Protein AF-A0A532AKK4-F1 (afdb_monomer)

pLDDT: mean 89.17, std 8.07, range [61.38, 97.94]

Nearest PDB structures (foldseek):
  1d0q-assembly1_B  TM=7.952E-01  e=1.750E-01  Geobacillus stearothermophilus
  2mux-assembly1_A  TM=2.888E-01  e=3.691E+00  Homo sapiens

Radius of gyration: 22.13 Å; Cα contacts (8 Å, |Δi|>4): 161; chains: 1; bounding box: 42×33×59 Å

Secondary structure (DSSP, 8-state):
-EEEE-TTS-EEEE-TTT--EE-HHHHHHHHHT--HHHHHHHHTTPPP-PPPPPPP-----TTTTPPPPP---GGG---TTS-EEEE-GGGTTSTTSEEEE--SEEEEEE-TTS-EEEEEEE----

Mean predicted aligned error: 7.9 Å

Foldseek 3Di:
DDWDQDPVRAIKDADPQQGDIDHQQSVLCQQQVDDSVVSVCVVVVHDGDHTDDHDDHDDDPLCPPPDDDFPPDPVPDQDAQDKDKDADSVQPPHPVRIDIDHFNDWDFDADPVRGTPDIDTHDDDD

Sequence (126 aa):
FTIFKGKDHVQRFQCFGCGERGDVLDFVQGIKGVDLKEAISILGGGKAGPNIAPRKVEARDVYAGILPLFPEDEDKKIVAGRKVTLYNPKRAGTEREWGSFVPSMVFPYYRATGTLLGYVLRHDLP

Solvent-accessible surface area (backbone atoms only — not comparable to full-atom values): 7970 Å² total; per-residue (Å²): 116,48,76,46,72,42,97,86,69,44,64,30,40,42,30,86,81,73,63,54,66,41,39,68,58,52,49,42,19,67,42,49,70,45,52,71,70,54,28,50,40,34,76,72,72,41,86,72,76,71,69,52,84,80,80,89,66,80,76,77,68,63,59,70,93,63,78,83,78,66,75,79,51,76,92,67,63,82,51,56,74,43,78,44,78,46,82,36,59,91,33,61,96,46,98,61,19,58,46,71,51,54,25,76,40,62,45,81,39,60,43,97,87,68,48,61,62,49,73,53,71,39,70,83,78,132

Structure (mmCIF, N/CA/C/O backbone):
data_AF-A0A532AKK4-F1
#
_entry.id   AF-A0A532AKK4-F1
#
loop_
_atom_site.group_PDB
_atom_site.id
_atom_site.type_symbol
_atom_site.label_atom_id
_atom_site.label_alt_id
_atom_site.label_comp_id
_atom_site.label_asym_id
_atom_site.label_entity_id
_atom_site.label_seq_id
_atom_site.pdbx_PDB_ins_code
_atom_site.Cartn_x
_atom_site.Cartn_y
_atom_site.Cartn_z
_atom_site.occupancy
_atom_site.B_iso_or_equiv
_atom_site.auth_seq_id
_atom_site.auth_comp_id
_atom_site.auth_asym_id
_atom_site.auth_atom_id
_atom_site.pdbx_PDB_model_num
ATOM 1 N N . PHE A 1 1 ? -2.096 -8.305 9.188 1.00 79.31 1 PHE A N 1
ATOM 2 C CA . PHE A 1 1 ? -2.394 -6.958 9.713 1.00 79.31 1 PHE A CA 1
ATOM 3 C C . PHE A 1 1 ? -1.146 -6.456 10.421 1.00 79.31 1 PHE A C 1
ATOM 5 O O . PHE A 1 1 ? -0.357 -7.289 10.854 1.00 79.31 1 PHE A O 1
ATOM 12 N N . THR A 1 2 ? -0.943 -5.145 10.510 1.00 89.69 2 THR A N 1
ATOM 13 C CA . THR A 1 2 ? 0.234 -4.573 11.179 1.00 89.69 2 THR A CA 1
ATOM 14 C C . THR A 1 2 ? -0.205 -3.460 12.115 1.00 89.69 2 THR A C 1
ATOM 16 O O . THR A 1 2 ? -1.039 -2.642 11.731 1.00 89.69 2 THR A O 1
ATOM 19 N N . ILE A 1 3 ? 0.363 -3.443 13.321 1.00 93.56 3 ILE A N 1
ATOM 20 C CA . ILE A 1 3 ? 0.220 -2.358 14.295 1.00 93.56 3 ILE A CA 1
ATOM 21 C C . ILE A 1 3 ? 1.506 -1.533 14.273 1.00 93.56 3 ILE A C 1
ATOM 23 O O . ILE A 1 3 ? 2.599 -2.095 14.206 1.00 93.56 3 ILE A O 1
ATOM 27 N N . PHE A 1 4 ? 1.384 -0.211 14.302 1.00 93.81 4 PHE A N 1
ATOM 28 C CA . PHE A 1 4 ? 2.516 0.710 14.286 1.00 93.81 4 PHE A CA 1
ATOM 29 C C . PHE A 1 4 ? 2.187 2.001 15.039 1.00 93.81 4 PHE A C 1
ATOM 31 O O . PHE A 1 4 ? 1.029 2.403 15.142 1.00 93.81 4 PHE A O 1
ATOM 38 N N . LYS A 1 5 ? 3.222 2.690 15.526 1.00 96.38 5 LYS A N 1
ATOM 39 C CA . LYS A 1 5 ? 3.080 4.019 16.127 1.00 96.38 5 LYS A CA 1
ATOM 40 C C . LYS A 1 5 ? 3.074 5.079 15.023 1.00 96.38 5 LYS A C 1
ATOM 42 O O . LYS A 1 5 ? 4.021 5.169 14.244 1.00 96.38 5 LYS A O 1
ATOM 47 N N . GLY A 1 6 ? 2.003 5.863 14.942 1.00 91.56 6 GLY A N 1
ATOM 48 C CA . GLY A 1 6 ? 1.882 6.990 14.023 1.00 91.56 6 GLY A CA 1
ATOM 49 C C . GLY A 1 6 ? 2.834 8.139 14.369 1.00 91.56 6 GLY A C 1
ATOM 50 O O . GLY A 1 6 ? 3.443 8.177 15.442 1.00 91.56 6 GLY A O 1
ATOM 51 N N . LYS A 1 7 ? 2.955 9.110 13.453 1.00 90.75 7 LYS A N 1
ATOM 52 C CA . LYS A 1 7 ? 3.736 10.344 13.680 1.00 90.75 7 LYS A CA 1
ATOM 53 C C . LYS A 1 7 ? 3.178 11.188 14.831 1.00 90.75 7 LYS A C 1
ATOM 55 O O . LYS A 1 7 ? 3.924 11.903 15.478 1.00 90.75 7 LYS A O 1
ATOM 60 N N . ASP A 1 8 ? 1.882 11.056 15.079 1.00 94.19 8 ASP A N 1
ATOM 61 C CA . ASP A 1 8 ? 1.129 11.613 16.205 1.00 94.19 8 ASP A CA 1
ATOM 62 C C . ASP A 1 8 ? 1.304 10.815 17.508 1.00 94.19 8 ASP A C 1
ATOM 64 O O . ASP A 1 8 ? 0.645 11.095 18.501 1.00 94.19 8 ASP A O 1
ATOM 68 N N . HIS A 1 9 ? 2.176 9.804 17.508 1.00 92.94 9 HIS A N 1
ATOM 69 C CA . HIS A 1 9 ? 2.436 8.905 18.626 1.00 92.94 9 HIS A CA 1
ATOM 70 C C . HIS A 1 9 ? 1.273 7.990 19.037 1.00 92.94 9 HIS A C 1
ATOM 72 O O . HIS A 1 9 ? 1.410 7.262 20.024 1.00 92.94 9 HIS A O 1
ATOM 78 N N . VAL A 1 10 ? 0.195 7.941 18.253 1.00 94.38 10 VAL A N 1
ATOM 79 C CA . VAL A 1 10 ? -0.951 7.051 18.473 1.00 94.38 10 VAL A CA 1
ATOM 80 C C . VAL A 1 10 ? -0.664 5.670 17.879 1.00 94.38 10 VAL A C 1
ATOM 82 O O . VAL A 1 10 ? -0.073 5.556 16.804 1.00 94.38 10 VAL A O 1
ATOM 85 N N . GLN A 1 11 ? -1.063 4.601 18.571 1.00 95.56 11 GLN A N 1
ATOM 86 C CA . GLN A 1 11 ? -1.000 3.242 18.022 1.00 95.56 11 GLN A CA 1
ATOM 87 C C . GLN A 1 11 ? -2.104 3.058 16.982 1.00 95.56 11 GLN A C 1
ATOM 89 O O . GLN A 1 11 ? -3.280 3.261 17.275 1.00 95.56 11 GLN A O 1
ATOM 94 N N . ARG A 1 12 ? -1.723 2.666 15.769 1.00 96.19 12 ARG A N 1
ATOM 95 C CA . ARG A 1 12 ? -2.626 2.482 14.632 1.00 96.19 12 ARG A CA 1
ATOM 96 C C . ARG A 1 12 ? -2.498 1.082 14.061 1.00 96.19 12 ARG A C 1
ATOM 98 O O . ARG A 1 12 ? -1.448 0.452 14.187 1.00 96.19 12 ARG A O 1
ATOM 105 N N . PHE A 1 13 ? -3.542 0.621 13.383 1.00 96.19 13 PHE A N 1
ATOM 106 C CA . PHE A 1 13 ? -3.531 -0.613 12.609 1.00 96.19 13 PHE A CA 1
ATOM 107 C C . PHE A 1 13 ? -3.740 -0.343 11.115 1.00 96.19 13 PHE A C 1
ATOM 109 O O . PHE A 1 13 ? -4.375 0.633 10.716 1.00 96.19 13 PHE A O 1
ATOM 116 N N . GLN A 1 14 ? -3.219 -1.245 10.284 1.00 94.06 14 GLN A N 1
ATOM 117 C CA . GLN A 1 14 ? -3.506 -1.312 8.851 1.00 94.06 14 GLN A CA 1
ATOM 118 C C . GLN A 1 14 ? -3.624 -2.776 8.412 1.00 94.06 14 GLN A C 1
ATOM 120 O O . GLN A 1 14 ? -2.773 -3.625 8.711 1.00 94.06 14 GLN A O 1
ATOM 125 N N . CYS A 1 15 ? -4.671 -3.074 7.649 1.00 89.81 15 CYS A N 1
ATOM 126 C CA . CYS A 1 15 ? -4.814 -4.309 6.900 1.00 89.81 15 CYS A CA 1
ATOM 127 C C . CYS A 1 15 ? -4.398 -4.078 5.444 1.00 89.81 15 CYS A C 1
ATOM 129 O O . CYS A 1 15 ? -5.000 -3.272 4.741 1.00 89.81 15 CYS A O 1
ATOM 131 N N . PHE A 1 16 ? -3.379 -4.798 4.971 1.00 85.62 16 PHE A N 1
ATOM 132 C CA . PHE A 1 16 ? -2.924 -4.720 3.576 1.00 85.62 16 PHE A CA 1
ATOM 133 C C . PHE A 1 16 ? -3.744 -5.589 2.610 1.00 85.62 16 PHE A C 1
ATOM 135 O O . PHE A 1 16 ? -3.597 -5.437 1.405 1.00 85.62 16 PHE A O 1
ATOM 142 N N . GLY A 1 17 ? -4.596 -6.484 3.125 1.00 81.19 17 GLY A N 1
ATOM 143 C CA . GLY A 1 17 ? -5.487 -7.307 2.301 1.00 81.19 17 GLY A CA 1
ATOM 144 C C . GLY A 1 17 ? -6.767 -6.571 1.911 1.00 81.19 17 GLY A C 1
ATOM 145 O O . GLY A 1 17 ? -7.099 -6.503 0.736 1.00 81.19 17 GLY A O 1
ATOM 146 N N . CYS A 1 18 ? -7.469 -5.990 2.892 1.00 83.88 18 CYS A N 1
ATOM 147 C CA . CYS A 1 18 ? -8.743 -5.298 2.661 1.00 83.88 18 CYS A CA 1
ATOM 148 C C . CYS A 1 18 ? -8.665 -3.764 2.730 1.00 83.88 18 CYS A C 1
ATOM 150 O O . CYS A 1 18 ? -9.638 -3.096 2.403 1.00 83.88 18 CYS A O 1
ATOM 152 N N . GLY A 1 19 ? -7.538 -3.192 3.163 1.00 86.88 19 GLY A N 1
ATOM 153 C CA . GLY A 1 19 ? -7.345 -1.740 3.246 1.00 86.88 19 GLY A CA 1
ATOM 154 C C . GLY A 1 19 ? -7.838 -1.077 4.537 1.00 86.88 19 GLY A C 1
ATOM 155 O O . GLY A 1 19 ? -7.484 0.081 4.762 1.00 86.88 19 GLY A O 1
ATOM 156 N N . GLU A 1 20 ? -8.572 -1.792 5.398 1.00 90.88 20 GLU A N 1
ATOM 157 C CA . GLU A 1 20 ? -9.050 -1.253 6.682 1.00 90.88 20 GLU A CA 1
ATOM 158 C C . GLU A 1 20 ? -7.914 -0.747 7.570 1.00 90.88 20 GLU A C 1
ATOM 160 O O . GLU A 1 20 ? -6.838 -1.354 7.639 1.00 90.88 20 GLU A O 1
ATOM 165 N N . ARG A 1 21 ? -8.156 0.374 8.247 1.00 94.31 21 ARG A N 1
ATOM 166 C CA . ARG A 1 21 ? -7.156 1.084 9.048 1.00 94.31 21 ARG A CA 1
ATOM 167 C C . ARG A 1 21 ? -7.816 1.966 10.092 1.00 94.31 21 ARG A C 1
ATOM 169 O O . ARG A 1 21 ? -8.925 2.435 9.874 1.00 94.31 21 ARG A O 1
ATOM 176 N N . GLY A 1 22 ? -7.085 2.270 11.153 1.00 95.44 22 GLY A N 1
ATOM 177 C CA . GLY A 1 22 ? -7.585 3.128 12.220 1.00 95.44 22 GLY A CA 1
ATOM 178 C C . GLY A 1 22 ? -6.768 2.984 13.489 1.00 95.44 22 GLY A C 1
ATOM 179 O O . GLY A 1 22 ? -5.624 2.519 13.448 1.00 95.44 22 GLY A O 1
ATOM 180 N N . ASP A 1 23 ? -7.354 3.372 14.609 1.00 96.25 23 ASP A N 1
ATOM 181 C CA . ASP A 1 23 ? -6.823 3.114 15.945 1.00 96.25 23 ASP A CA 1
ATOM 182 C C . ASP A 1 23 ? -7.564 1.959 16.651 1.00 96.25 23 ASP A C 1
ATOM 184 O O . ASP A 1 23 ? -8.277 1.164 16.035 1.00 96.25 23 ASP A O 1
ATOM 188 N N . VAL A 1 24 ? -7.348 1.808 17.960 1.00 95.88 24 VAL A N 1
ATOM 189 C CA . VAL A 1 24 ? -7.996 0.751 18.748 1.00 95.88 24 VAL A CA 1
ATOM 190 C C . VAL A 1 24 ? -9.521 0.910 18.820 1.00 95.88 24 VAL A C 1
ATOM 192 O O . VAL A 1 24 ? -10.229 -0.095 18.857 1.00 95.88 24 VAL A O 1
ATOM 195 N N . LEU A 1 25 ? -10.041 2.141 18.811 1.00 96.88 25 LEU A N 1
ATOM 196 C CA . LEU A 1 25 ? -11.476 2.414 18.857 1.00 96.88 25 LEU A CA 1
ATOM 197 C C . LEU A 1 25 ? -12.120 2.052 17.524 1.00 96.88 25 LEU A C 1
ATOM 199 O O . LEU A 1 25 ? -13.142 1.370 17.515 1.00 96.88 25 LEU A O 1
ATOM 203 N N . ASP A 1 26 ? -11.501 2.431 16.405 1.00 96.38 26 ASP A N 1
ATOM 204 C CA . ASP A 1 26 ? -11.954 2.023 15.068 1.00 96.38 26 ASP A CA 1
ATOM 205 C C . ASP A 1 26 ? -11.983 0.495 14.933 1.00 96.38 26 ASP A C 1
ATOM 207 O O . ASP A 1 26 ? -12.936 -0.081 14.406 1.00 96.38 26 ASP A O 1
ATOM 211 N N . PHE A 1 27 ? -10.961 -0.183 15.467 1.00 95.38 27 PHE A N 1
ATOM 212 C CA . PHE A 1 27 ? -10.886 -1.640 15.442 1.00 95.38 27 PHE A CA 1
ATOM 213 C C . PHE A 1 27 ? -12.033 -2.291 16.226 1.00 95.38 27 PHE A C 1
ATOM 215 O O . PHE A 1 27 ? -12.672 -3.219 15.727 1.00 95.38 27 PHE A O 1
ATOM 222 N N . VAL A 1 28 ? -12.308 -1.814 17.446 1.00 96.50 28 VAL A N 1
ATOM 223 C CA . VAL A 1 28 ? -13.388 -2.357 18.286 1.00 96.50 28 VAL A CA 1
ATOM 224 C C . VAL A 1 28 ? -14.753 -2.071 17.671 1.00 96.50 28 VAL A C 1
ATOM 226 O O . VAL A 1 28 ? -15.553 -2.999 17.561 1.00 96.50 28 VAL A O 1
ATOM 229 N N . GLN A 1 29 ? -15.000 -0.842 17.211 1.00 96.81 29 GLN A N 1
ATOM 230 C CA . GLN A 1 29 ? -16.235 -0.489 16.502 1.00 96.81 29 GLN A CA 1
ATOM 231 C C . GLN A 1 29 ? -16.444 -1.401 15.288 1.00 96.81 29 GLN A C 1
ATOM 233 O O . GLN A 1 29 ? -17.507 -2.000 15.142 1.00 96.81 29 GLN A O 1
ATOM 238 N N . GLY A 1 30 ? -15.407 -1.598 14.468 1.00 94.25 30 GLY A N 1
ATOM 239 C CA . GLY A 1 30 ? -15.477 -2.431 13.270 1.00 94.25 30 GLY A CA 1
ATOM 240 C C . GLY A 1 30 ? -15.682 -3.922 13.553 1.00 94.25 30 GLY A C 1
ATOM 241 O O . GLY A 1 30 ? -16.462 -4.571 12.863 1.00 94.25 30 GLY A O 1
ATOM 242 N N . ILE A 1 31 ? -15.016 -4.490 14.565 1.00 95.12 31 ILE A N 1
ATOM 243 C CA . ILE A 1 31 ? -15.113 -5.931 14.858 1.00 95.12 31 ILE A CA 1
ATOM 244 C C . ILE A 1 31 ? -16.352 -6.292 15.685 1.00 95.12 31 ILE A C 1
ATOM 246 O O . ILE A 1 31 ? -16.839 -7.422 15.600 1.00 95.12 31 ILE A O 1
ATOM 250 N N . LYS A 1 32 ? -16.858 -5.356 16.496 1.00 96.00 32 LYS A N 1
ATOM 251 C CA . LYS A 1 32 ? -18.042 -5.552 17.346 1.00 96.00 32 LYS A CA 1
ATOM 252 C C . LYS A 1 32 ? -19.322 -4.986 16.742 1.00 96.00 32 LYS A C 1
ATOM 254 O O . LYS A 1 32 ? -20.391 -5.364 17.200 1.00 96.00 32 LYS A O 1
ATOM 259 N N . GLY A 1 33 ? -19.230 -4.139 15.717 1.00 95.50 33 GLY A N 1
ATOM 260 C CA . GLY A 1 33 ? -20.390 -3.470 15.125 1.00 95.50 33 GLY A CA 1
ATOM 261 C C . GLY A 1 33 ? -21.077 -2.512 16.098 1.00 95.50 33 GLY A C 1
ATOM 262 O O . GLY A 1 33 ? -22.300 -2.446 16.114 1.00 95.50 33 GLY A O 1
ATOM 263 N N . VAL A 1 34 ? -20.289 -1.828 16.928 1.00 96.62 34 VAL A N 1
ATOM 264 C CA . VAL A 1 34 ? -20.757 -0.937 18.002 1.00 96.62 34 VAL A CA 1
ATOM 265 C C . VAL A 1 34 ? -20.364 0.507 17.722 1.00 96.62 34 VAL A C 1
ATOM 267 O O . VAL A 1 34 ? -19.482 0.762 16.900 1.00 96.62 34 VAL A O 1
ATOM 270 N N . ASP A 1 35 ? -20.990 1.446 18.427 1.00 97.25 35 ASP A N 1
ATOM 271 C CA . ASP A 1 35 ? -20.604 2.855 18.367 1.00 97.25 35 ASP A CA 1
ATOM 272 C C . ASP A 1 35 ? -19.379 3.177 19.248 1.00 97.25 35 ASP A C 1
ATOM 274 O O . ASP A 1 35 ? -18.849 2.340 19.987 1.00 97.25 35 ASP A O 1
ATOM 278 N N . LEU A 1 36 ? -18.916 4.426 19.175 1.00 97.56 36 LEU A N 1
ATOM 279 C CA . LEU A 1 36 ? -17.761 4.908 19.929 1.00 97.56 36 LEU A CA 1
ATOM 280 C C . LEU A 1 36 ? -17.936 4.773 21.448 1.00 97.56 36 LEU A C 1
ATOM 282 O O . LEU A 1 36 ? -16.988 4.426 22.154 1.00 97.56 36 LEU A O 1
ATOM 286 N N . LYS A 1 37 ? -19.133 5.059 21.969 1.00 97.56 37 LYS A N 1
ATOM 287 C CA . LYS A 1 37 ? -19.406 5.039 23.410 1.00 97.56 37 LYS A CA 1
ATOM 288 C C . LYS A 1 37 ? -19.323 3.609 23.937 1.00 97.56 37 LYS A C 1
ATOM 290 O O . LYS A 1 37 ? -18.715 3.364 24.980 1.00 97.56 37 LYS A O 1
ATOM 295 N N . GLU A 1 38 ? -19.896 2.668 23.201 1.00 97.12 38 GLU A N 1
ATOM 296 C CA . GLU A 1 38 ? -19.825 1.242 23.501 1.00 97.12 38 GLU A CA 1
ATOM 297 C C . GLU A 1 38 ? -18.401 0.698 23.349 1.00 97.12 38 GLU A C 1
ATOM 299 O O . GLU A 1 38 ? -17.938 -0.044 24.216 1.00 97.12 38 GLU A O 1
ATOM 304 N N . ALA A 1 39 ? -17.656 1.121 22.324 1.00 97.81 39 ALA A N 1
ATOM 305 C CA . ALA A 1 39 ? -16.254 0.743 22.154 1.00 97.81 39 ALA A CA 1
ATOM 306 C C . ALA A 1 39 ? -15.380 1.193 23.337 1.00 97.81 39 ALA A C 1
ATOM 308 O O . ALA A 1 39 ? -14.585 0.402 23.850 1.00 97.81 39 ALA A O 1
ATOM 309 N N . ILE A 1 40 ? -15.568 2.427 23.823 1.00 97.94 40 ILE A N 1
ATOM 310 C CA . ILE A 1 40 ? -14.901 2.929 25.035 1.00 97.94 40 ILE A CA 1
ATOM 311 C C . ILE A 1 40 ? -15.290 2.079 26.248 1.00 97.94 40 ILE A C 1
ATOM 313 O O . ILE A 1 40 ? -14.419 1.704 27.031 1.00 97.94 40 ILE A O 1
ATOM 317 N N . SER A 1 41 ? -16.575 1.742 26.401 1.00 97.69 41 SER A N 1
ATOM 318 C CA . SER A 1 41 ? -17.036 0.902 27.511 1.00 97.69 41 SER A CA 1
ATOM 319 C C . SER A 1 41 ? -16.381 -0.480 27.491 1.00 97.69 41 SER A C 1
ATOM 321 O O . SER A 1 41 ? -15.877 -0.921 28.521 1.00 97.69 41 SER A O 1
ATOM 323 N N . ILE A 1 42 ? -16.318 -1.132 26.327 1.00 97.44 42 ILE A N 1
ATOM 324 C CA . ILE A 1 42 ? -15.664 -2.435 26.145 1.00 97.44 42 ILE A CA 1
ATOM 325 C C . ILE A 1 42 ? -14.179 -2.356 26.515 1.00 97.44 42 ILE A C 1
ATOM 327 O O . ILE A 1 42 ? -13.689 -3.185 27.280 1.00 97.44 42 ILE A O 1
ATOM 331 N N . LEU A 1 43 ? -13.463 -1.348 26.012 1.00 96.50 43 LEU A N 1
ATOM 332 C CA . LEU A 1 43 ? -12.040 -1.160 26.314 1.00 96.50 43 LEU A CA 1
ATOM 333 C C . LEU A 1 43 ? -11.788 -0.803 27.785 1.00 96.50 43 LEU A C 1
ATOM 335 O O . LEU A 1 43 ? -10.756 -1.177 28.335 1.00 96.50 43 LEU A O 1
ATOM 339 N N . GLY A 1 44 ? -12.740 -0.131 28.432 1.00 96.69 44 GLY A N 1
ATOM 340 C CA . GLY A 1 44 ? -12.726 0.177 29.862 1.00 96.69 44 GLY A CA 1
ATOM 341 C C . GLY A 1 44 ? -13.076 -1.002 30.780 1.00 96.69 44 GLY A C 1
ATOM 342 O O . GLY A 1 44 ? -13.238 -0.793 31.979 1.00 96.69 44 GLY A O 1
ATOM 343 N N . GLY A 1 45 ? -13.216 -2.223 30.248 1.00 94.75 45 GLY A N 1
ATOM 344 C CA . GLY A 1 45 ? -13.536 -3.433 31.019 1.00 94.75 45 GLY A CA 1
ATOM 345 C C . GLY A 1 45 ? -15.020 -3.816 31.031 1.00 94.75 45 GLY A C 1
ATOM 346 O O . GLY A 1 45 ? -15.419 -4.725 31.759 1.00 94.75 45 GLY A O 1
ATOM 347 N N . GLY A 1 46 ? -15.850 -3.144 30.231 1.00 95.12 46 GLY A N 1
ATOM 348 C CA . GLY A 1 46 ? -17.237 -3.527 29.987 1.00 95.12 46 GLY A CA 1
ATOM 349 C C . GLY A 1 46 ? -17.362 -4.863 29.247 1.00 95.12 46 GLY A C 1
ATOM 350 O O . GLY A 1 46 ? -16.409 -5.390 28.670 1.00 95.12 46 GLY A O 1
ATOM 351 N N . LYS A 1 47 ? -18.571 -5.438 29.249 1.00 92.94 47 LYS A N 1
ATOM 352 C CA . LYS A 1 47 ? -18.831 -6.706 28.552 1.00 92.94 47 LYS A CA 1
ATOM 353 C C . LYS A 1 47 ? -18.784 -6.507 27.039 1.00 92.94 47 LYS A C 1
ATOM 355 O O . LYS A 1 47 ? -19.512 -5.684 26.497 1.00 92.94 47 LYS A O 1
ATOM 360 N N . ALA A 1 48 ? -17.992 -7.330 26.359 1.00 92.31 48 ALA A N 1
ATOM 361 C CA . ALA A 1 48 ? -17.975 -7.402 24.906 1.00 92.31 48 ALA A CA 1
ATOM 362 C C . ALA A 1 48 ? -18.937 -8.488 24.402 1.00 92.31 48 ALA A C 1
ATOM 364 O O . ALA A 1 48 ? -18.854 -9.639 24.832 1.00 92.31 48 ALA A O 1
ATOM 365 N N . GLY A 1 49 ? -19.805 -8.138 23.452 1.00 91.62 49 GLY A N 1
ATOM 366 C CA . GLY A 1 49 ? -20.584 -9.111 22.684 1.00 91.62 49 GLY A CA 1
ATOM 367 C C . GLY A 1 49 ? -19.721 -9.934 21.709 1.00 91.62 49 GLY A C 1
ATOM 368 O O . GLY A 1 49 ? -18.503 -9.716 21.611 1.00 91.62 49 GLY A O 1
ATOM 369 N N . PRO A 1 50 ? -20.322 -10.882 20.967 1.00 94.94 50 PRO A N 1
ATOM 370 C CA . PRO A 1 50 ? -19.631 -11.603 19.898 1.00 94.94 50 PRO A CA 1
ATOM 371 C C . PRO A 1 50 ? -19.159 -10.648 18.790 1.00 94.94 50 PRO A C 1
ATOM 373 O O . PRO A 1 50 ? -19.637 -9.523 18.670 1.00 94.94 50 PRO A O 1
ATOM 376 N N . ASN A 1 51 ? -18.191 -11.089 17.987 1.00 96.00 51 ASN A N 1
ATOM 377 C CA . ASN A 1 51 ? -17.767 -10.324 16.815 1.00 96.00 51 ASN A CA 1
ATOM 378 C C . ASN A 1 51 ? -18.837 -10.393 15.723 1.00 96.00 51 ASN A C 1
ATOM 380 O O . ASN A 1 51 ? -19.487 -11.429 15.558 1.00 96.00 51 ASN A O 1
ATOM 384 N N . ILE A 1 52 ? -18.966 -9.324 14.941 1.00 95.19 52 ILE A N 1
ATOM 385 C CA . ILE A 1 52 ? -19.793 -9.354 13.737 1.00 95.19 52 ILE A CA 1
ATOM 386 C C . ILE A 1 52 ? -19.120 -10.182 12.641 1.00 95.19 52 ILE A C 1
ATOM 388 O O . ILE A 1 52 ? -17.903 -10.399 12.643 1.00 95.19 52 ILE A O 1
ATOM 392 N N . ALA A 1 53 ? -19.918 -10.644 11.680 1.00 92.25 53 ALA A N 1
ATOM 393 C CA . ALA A 1 53 ? -19.382 -11.318 10.510 1.00 92.25 53 ALA A CA 1
ATOM 394 C C . ALA A 1 53 ? -18.456 -10.360 9.732 1.00 92.25 53 ALA A C 1
ATOM 396 O O . ALA A 1 53 ? -18.844 -9.219 9.464 1.00 92.25 53 ALA A O 1
ATOM 397 N N . PRO A 1 54 ? -17.244 -10.797 9.347 1.00 84.94 54 PRO A N 1
ATOM 398 C CA . PRO A 1 54 ? -16.325 -9.947 8.612 1.00 84.94 54 PRO A CA 1
ATOM 399 C C . PRO A 1 54 ? -16.914 -9.583 7.249 1.00 84.94 54 PRO A C 1
ATOM 401 O O . PRO A 1 54 ? -17.400 -10.442 6.505 1.00 84.94 54 PRO A O 1
ATOM 404 N N . ARG A 1 55 ? -16.827 -8.299 6.894 1.00 82.88 55 ARG A N 1
ATOM 405 C CA . ARG A 1 55 ? -17.186 -7.831 5.557 1.00 82.88 55 ARG A CA 1
ATOM 406 C C . ARG A 1 55 ? -16.270 -8.497 4.529 1.00 82.88 55 ARG A C 1
ATOM 408 O O . ARG A 1 55 ? -15.047 -8.397 4.623 1.00 82.88 55 ARG A O 1
ATOM 415 N N . LYS A 1 56 ? -16.859 -9.129 3.511 1.00 80.31 56 LYS A N 1
ATOM 416 C CA . LYS A 1 56 ? -16.105 -9.562 2.330 1.00 80.31 56 LYS A CA 1
ATOM 417 C C . LYS A 1 56 ? -15.688 -8.322 1.546 1.00 80.31 56 LYS A C 1
ATOM 419 O O . LYS A 1 56 ? -16.538 -7.546 1.113 1.00 80.31 56 LYS A O 1
ATOM 424 N N . VAL A 1 57 ? -14.384 -8.129 1.406 1.00 78.94 57 VAL A N 1
ATOM 425 C CA . VAL A 1 57 ? -13.811 -7.076 0.569 1.00 78.94 57 VAL A CA 1
ATOM 426 C C . VAL A 1 57 ? -13.233 -7.749 -0.661 1.00 78.94 57 VAL A C 1
ATOM 428 O O . VAL A 1 57 ? -12.385 -8.632 -0.541 1.00 78.94 57 VAL A O 1
ATOM 431 N N . GLU A 1 58 ? -13.724 -7.364 -1.835 1.00 79.44 58 GLU A N 1
ATOM 432 C CA . GLU A 1 58 ? -13.153 -7.825 -3.094 1.00 79.44 58 GLU A CA 1
ATOM 433 C C . GLU A 1 58 ? -11.793 -7.165 -3.303 1.00 79.44 58 GLU A C 1
ATOM 435 O O . GLU A 1 58 ? -11.633 -5.950 -3.143 1.00 79.44 58 GLU A O 1
ATOM 440 N N . ALA A 1 59 ? -10.793 -7.975 -3.646 1.00 75.12 59 ALA A N 1
ATOM 441 C CA . ALA A 1 59 ? -9.488 -7.456 -4.003 1.00 75.12 59 ALA A CA 1
ATOM 442 C C . ALA A 1 59 ? -9.615 -6.707 -5.335 1.00 75.12 59 ALA A C 1
ATOM 444 O O . ALA A 1 59 ? -9.832 -7.316 -6.381 1.00 75.12 59 ALA A O 1
ATOM 445 N N . ARG A 1 60 ? -9.479 -5.378 -5.300 1.00 76.38 60 ARG A N 1
ATOM 446 C CA . ARG A 1 60 ? -9.407 -4.580 -6.524 1.00 76.38 60 ARG A CA 1
ATOM 447 C C . ARG A 1 60 ? -8.116 -4.923 -7.262 1.00 76.38 60 ARG A C 1
ATOM 449 O O . ARG A 1 60 ? -7.028 -4.654 -6.750 1.00 76.38 60 ARG A O 1
ATOM 456 N N . ASP A 1 61 ? -8.237 -5.436 -8.480 1.00 82.75 61 ASP A N 1
ATOM 457 C CA . ASP A 1 61 ? -7.097 -5.560 -9.380 1.00 82.75 61 ASP A CA 1
ATOM 458 C C . ASP A 1 61 ? -6.760 -4.183 -9.968 1.00 82.75 61 ASP A C 1
ATOM 460 O O . ASP A 1 61 ? -7.384 -3.697 -10.909 1.00 82.75 61 ASP A O 1
ATOM 464 N N . VAL A 1 62 ? -5.778 -3.519 -9.362 1.00 84.38 62 VAL A N 1
ATOM 465 C CA . VAL A 1 62 ? -5.273 -2.216 -9.823 1.00 84.38 62 VAL A CA 1
ATOM 466 C C . VAL A 1 62 ? -4.509 -2.307 -11.145 1.00 84.38 62 VAL A C 1
ATOM 468 O O . VAL A 1 62 ? -4.199 -1.269 -11.720 1.00 84.38 62 VAL A O 1
ATOM 471 N N . TYR A 1 63 ? -4.188 -3.515 -11.613 1.00 84.69 63 TYR A N 1
ATOM 472 C CA . TYR A 1 63 ? -3.502 -3.760 -12.878 1.00 84.69 63 TYR A CA 1
ATOM 473 C C . TYR A 1 63 ? -4.452 -4.239 -13.981 1.00 84.69 63 TYR A C 1
ATOM 475 O O . TYR A 1 63 ? -4.018 -4.416 -15.120 1.00 84.69 63 TYR A O 1
ATOM 483 N N . ALA A 1 64 ? -5.743 -4.407 -13.676 1.00 86.06 64 ALA A N 1
ATOM 484 C CA . ALA A 1 64 ? -6.745 -4.805 -14.652 1.00 86.06 64 ALA A CA 1
ATOM 485 C C . ALA A 1 64 ? -6.762 -3.837 -15.847 1.00 86.06 64 ALA A C 1
ATOM 487 O O . ALA A 1 64 ? -6.850 -2.620 -15.685 1.00 86.06 64 ALA A O 1
ATOM 488 N N . GLY A 1 65 ? -6.675 -4.393 -17.058 1.00 85.62 65 GLY A N 1
ATOM 489 C CA . GLY A 1 65 ? -6.661 -3.624 -18.306 1.00 85.62 65 GLY A CA 1
ATOM 490 C C . GLY A 1 65 ? -5.311 -2.998 -18.672 1.00 85.62 65 GLY A C 1
ATOM 491 O O . GLY A 1 65 ? -5.214 -2.362 -19.719 1.00 85.62 65 GLY A O 1
ATOM 492 N N . ILE A 1 66 ? -4.263 -3.184 -17.864 1.00 85.62 66 ILE A N 1
ATOM 493 C CA . ILE A 1 66 ? -2.920 -2.686 -18.176 1.00 85.62 66 ILE A CA 1
ATOM 494 C C . ILE A 1 66 ? -2.155 -3.737 -18.969 1.00 85.62 66 ILE A C 1
ATOM 496 O O . ILE A 1 66 ? -1.919 -4.848 -18.496 1.00 85.62 66 ILE A O 1
ATOM 500 N N . LEU A 1 67 ? -1.720 -3.360 -20.170 1.00 82.12 67 LEU A N 1
ATOM 501 C CA . LEU A 1 67 ? -0.843 -4.181 -20.995 1.00 82.12 67 LEU A CA 1
ATOM 502 C C . LEU A 1 67 ? 0.621 -3.952 -20.583 1.00 82.12 67 LEU A C 1
ATOM 504 O O . LEU A 1 67 ? 1.082 -2.807 -20.612 1.00 82.12 67 LEU A O 1
ATOM 508 N N . PRO A 1 68 ? 1.369 -5.004 -20.200 1.00 75.81 68 PRO A N 1
ATOM 509 C CA . PRO A 1 68 ? 2.797 -4.882 -19.942 1.00 75.81 68 PRO A CA 1
ATOM 510 C C . PRO A 1 68 ? 3.530 -4.427 -21.204 1.00 75.81 68 PRO A C 1
ATOM 512 O O . PRO A 1 68 ? 3.370 -5.020 -22.270 1.00 75.81 68 PRO A O 1
ATOM 515 N N . LEU A 1 69 ? 4.359 -3.394 -21.075 1.00 73.94 69 LEU A N 1
ATOM 516 C CA . LEU A 1 69 ? 5.291 -3.018 -22.131 1.00 73.94 69 LEU A CA 1
ATOM 517 C C . LEU A 1 69 ? 6.487 -3.968 -22.082 1.00 73.94 69 LEU A C 1
ATOM 519 O O . LEU A 1 69 ? 7.165 -4.051 -21.056 1.00 73.94 69 LEU A O 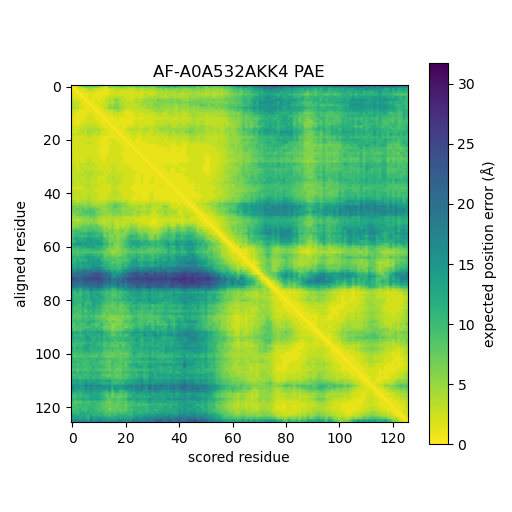1
ATOM 523 N N . PHE A 1 70 ? 6.756 -4.660 -23.187 1.00 68.38 70 PHE A N 1
ATOM 524 C CA . PHE A 1 70 ? 7.999 -5.400 -23.351 1.00 68.38 70 PHE A CA 1
ATOM 525 C C . PHE A 1 70 ? 9.072 -4.439 -23.879 1.00 68.38 70 PHE A C 1
ATOM 527 O O . PHE A 1 70 ? 8.859 -3.787 -24.903 1.00 68.38 70 PHE A O 1
ATOM 534 N N . PRO A 1 71 ? 10.195 -4.273 -23.164 1.00 65.38 71 PRO A N 1
ATOM 535 C CA . PRO A 1 71 ? 11.283 -3.395 -23.584 1.00 65.38 71 PRO A CA 1
ATOM 536 C C . PRO A 1 71 ? 12.071 -4.038 -24.737 1.00 65.38 71 PRO A C 1
ATOM 538 O O . PRO A 1 71 ? 13.139 -4.609 -24.529 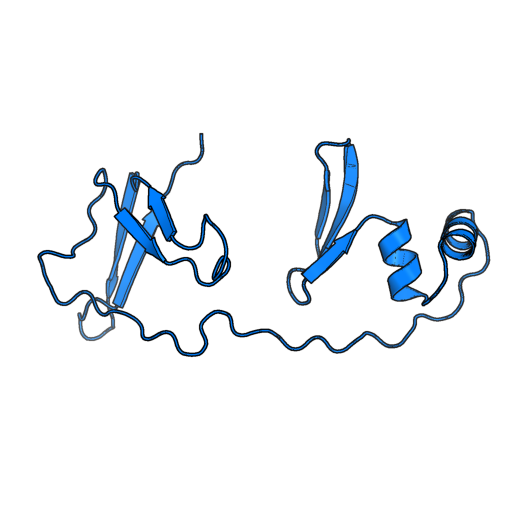1.00 65.38 71 PRO A O 1
ATOM 541 N N . GLU A 1 72 ? 11.519 -3.982 -25.948 1.00 65.38 72 GLU A N 1
ATOM 542 C CA . GLU A 1 72 ? 12.178 -4.464 -27.174 1.00 65.38 72 GLU A CA 1
ATOM 543 C C . GLU A 1 72 ? 12.981 -3.353 -27.875 1.00 65.38 72 GLU A C 1
ATOM 545 O O . GLU A 1 72 ? 13.948 -3.638 -28.576 1.00 65.38 72 GLU A O 1
ATOM 550 N N . ASP A 1 73 ? 12.655 -2.083 -27.608 1.00 63.81 73 ASP A N 1
ATOM 551 C CA . ASP A 1 73 ? 13.388 -0.930 -28.137 1.00 63.81 73 ASP A CA 1
ATOM 552 C C . ASP A 1 73 ? 14.641 -0.633 -27.297 1.00 63.81 73 ASP A C 1
ATOM 554 O O . ASP A 1 73 ? 14.543 -0.308 -26.106 1.00 63.81 73 ASP A O 1
ATOM 558 N N . GLU A 1 74 ? 15.825 -0.654 -27.921 1.00 61.38 74 GLU A N 1
ATOM 559 C CA . GLU A 1 74 ? 17.078 -0.251 -27.262 1.00 61.38 74 GLU A CA 1
ATOM 560 C C . GLU A 1 74 ? 17.022 1.185 -26.715 1.00 61.38 74 GLU A C 1
ATOM 562 O O . GLU A 1 74 ? 17.541 1.448 -25.627 1.00 61.38 74 GL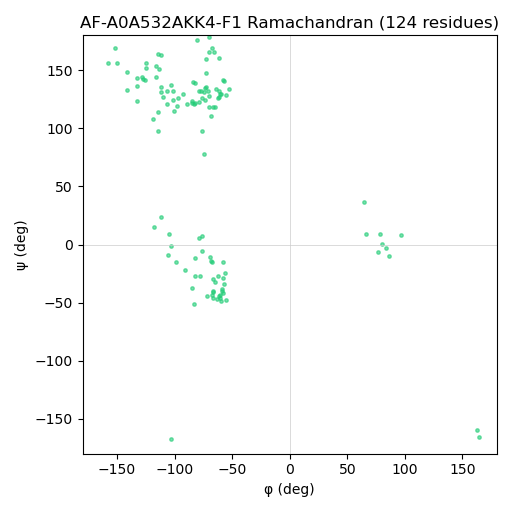U A O 1
ATOM 567 N N . ASP A 1 75 ? 16.309 2.082 -27.402 1.00 62.69 75 ASP A N 1
ATOM 568 C CA . ASP A 1 75 ? 16.146 3.492 -27.020 1.00 62.69 75 ASP A CA 1
ATOM 569 C C . ASP A 1 75 ? 15.311 3.693 -25.744 1.00 62.69 75 ASP A C 1
ATOM 571 O O . ASP A 1 75 ? 15.327 4.769 -25.141 1.00 62.69 75 ASP A O 1
ATOM 575 N N . LYS A 1 76 ? 14.594 2.656 -25.291 1.00 71.88 76 LYS A N 1
ATOM 576 C CA . LYS A 1 76 ? 13.773 2.677 -24.069 1.00 71.88 76 LYS A CA 1
ATOM 577 C C . LYS A 1 76 ? 14.418 1.919 -22.906 1.00 71.88 76 LYS A C 1
AT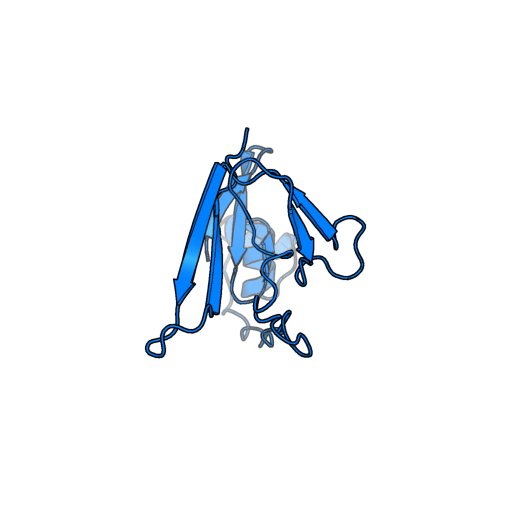OM 579 O O . LYS A 1 76 ? 13.779 1.733 -21.867 1.00 71.88 76 LYS A O 1
ATOM 584 N N . LYS A 1 77 ? 15.683 1.498 -23.041 1.00 83.19 77 LYS A N 1
ATOM 585 C CA . LYS A 1 77 ? 16.426 0.844 -21.955 1.00 83.19 77 LYS A CA 1
ATOM 586 C C . LYS A 1 77 ? 16.578 1.791 -20.765 1.00 83.19 77 LYS A C 1
ATOM 588 O O . LYS A 1 77 ? 17.101 2.900 -20.874 1.00 83.19 77 LYS A O 1
ATOM 593 N N . ILE A 1 78 ? 16.152 1.323 -19.597 1.00 89.25 78 ILE A N 1
ATOM 594 C CA . ILE A 1 78 ? 16.325 2.053 -18.340 1.00 89.25 78 ILE A CA 1
ATOM 595 C C . ILE A 1 78 ? 17.771 1.861 -17.874 1.00 89.25 78 ILE A C 1
ATOM 597 O O . ILE A 1 78 ? 18.276 0.740 -17.843 1.00 89.25 78 ILE A O 1
ATOM 601 N N . VAL A 1 79 ? 18.438 2.954 -17.502 1.00 90.94 79 VAL A N 1
ATOM 602 C CA . VAL A 1 79 ? 19.848 2.957 -17.082 1.00 90.94 79 VAL A CA 1
ATOM 603 C C . VAL A 1 79 ? 19.971 3.609 -15.708 1.00 90.94 79 VAL A C 1
ATOM 605 O O . VAL A 1 79 ? 19.292 4.597 -15.420 1.00 90.94 79 VAL A O 1
ATOM 608 N N . ALA A 1 80 ? 20.845 3.066 -14.858 1.00 94.12 80 ALA A N 1
ATOM 609 C CA . ALA A 1 80 ? 21.140 3.650 -13.552 1.00 94.12 80 ALA A CA 1
ATOM 610 C C . ALA A 1 80 ? 21.661 5.090 -13.703 1.00 94.12 80 ALA A C 1
ATOM 612 O O . ALA A 1 80 ? 22.382 5.410 -14.648 1.00 94.12 80 ALA A O 1
ATOM 613 N N . GLY A 1 81 ? 21.261 5.977 -12.795 1.00 93.50 81 GLY A N 1
ATOM 614 C CA . GLY A 1 81 ? 21.627 7.394 -12.840 1.00 93.50 81 GLY A CA 1
ATOM 615 C C . GLY A 1 81 ? 20.856 8.236 -13.866 1.00 93.50 81 GLY A C 1
ATOM 616 O O . GLY A 1 81 ? 20.983 9.458 -13.848 1.00 93.50 81 GLY A O 1
ATOM 617 N N . ARG A 1 82 ? 20.011 7.640 -14.723 1.00 92.62 82 ARG A N 1
ATOM 618 C CA . ARG A 1 82 ? 19.144 8.386 -15.653 1.00 92.62 82 ARG A CA 1
ATOM 619 C C . ARG A 1 82 ? 17.712 8.454 -15.139 1.00 92.62 82 ARG A C 1
ATOM 621 O O . ARG A 1 82 ? 17.137 7.445 -14.745 1.00 92.62 82 ARG A O 1
ATOM 628 N N . LYS A 1 83 ? 17.118 9.650 -15.162 1.00 93.75 83 LYS A N 1
ATOM 629 C CA . LYS A 1 83 ? 15.730 9.860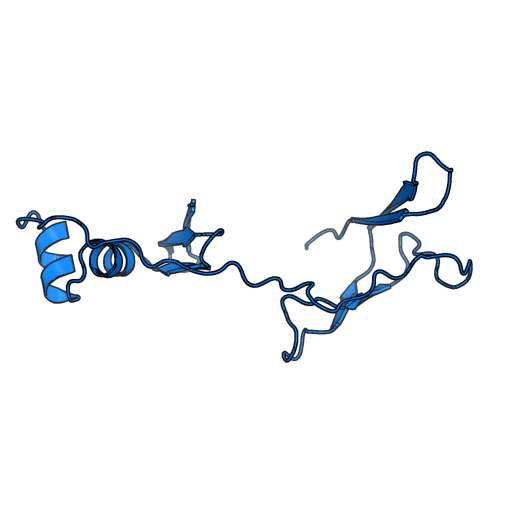 -14.729 1.00 93.75 83 LYS A CA 1
ATOM 630 C C . LYS A 1 83 ? 14.778 9.006 -15.569 1.00 93.75 83 LYS A C 1
ATOM 632 O O . LYS A 1 83 ? 14.814 9.065 -16.794 1.00 93.75 83 LYS A O 1
ATOM 637 N N . VAL A 1 84 ? 13.904 8.269 -14.896 1.00 91.75 84 VAL A N 1
ATOM 638 C CA . VAL A 1 84 ? 12.838 7.475 -15.510 1.00 91.75 84 VAL A CA 1
ATOM 639 C C . VAL A 1 84 ? 11.483 8.016 -15.070 1.00 91.75 84 VAL A C 1
ATOM 641 O O . VAL A 1 84 ? 11.337 8.457 -13.929 1.00 91.75 84 VAL A O 1
ATOM 644 N N . THR A 1 85 ? 10.499 7.987 -15.967 1.00 91.69 85 THR A N 1
ATOM 645 C CA . THR A 1 85 ? 9.097 8.305 -15.672 1.00 91.69 85 THR A CA 1
ATOM 646 C C . THR A 1 85 ? 8.280 7.026 -15.754 1.00 91.69 85 THR A C 1
ATOM 648 O O . THR A 1 85 ? 8.352 6.314 -16.751 1.00 91.69 85 THR A O 1
ATOM 651 N N . LEU A 1 86 ? 7.520 6.729 -14.703 1.00 89.75 86 LEU A N 1
ATOM 652 C CA . LEU A 1 86 ? 6.738 5.507 -14.569 1.00 89.75 86 LEU A CA 1
ATOM 653 C C . LEU A 1 86 ? 5.285 5.831 -14.234 1.00 89.75 86 LEU A C 1
ATOM 655 O O . LEU A 1 86 ? 4.990 6.726 -13.437 1.00 89.75 86 LEU A O 1
ATOM 659 N N . TYR A 1 87 ? 4.394 5.035 -14.812 1.00 89.31 87 TYR A N 1
ATOM 660 C CA . TYR A 1 87 ? 2.985 5.000 -14.455 1.00 89.31 87 TYR A CA 1
ATOM 661 C C . TYR A 1 87 ? 2.787 4.221 -13.150 1.00 89.31 87 TYR A C 1
ATOM 663 O O . TYR A 1 87 ? 3.309 3.112 -13.010 1.00 89.31 87 TYR A O 1
ATOM 671 N N . ASN A 1 88 ? 2.030 4.769 -12.196 1.00 90.31 88 ASN A N 1
ATOM 672 C CA . ASN A 1 88 ? 1.657 4.076 -10.965 1.00 90.31 88 ASN A CA 1
ATOM 673 C C . ASN A 1 88 ? 0.136 3.841 -10.912 1.00 90.31 88 ASN A C 1
ATOM 675 O O . ASN A 1 88 ? -0.596 4.706 -10.421 1.00 90.31 88 ASN A O 1
ATOM 679 N N . PRO A 1 89 ? -0.342 2.643 -11.296 1.00 88.62 89 PRO A N 1
ATOM 680 C CA . PRO A 1 89 ? -1.771 2.321 -11.327 1.00 88.62 89 PRO A CA 1
ATOM 681 C C . PRO A 1 89 ? -2.474 2.493 -9.976 1.00 88.62 89 PRO A C 1
ATOM 683 O O . PRO A 1 89 ? -3.652 2.831 -9.903 1.00 88.62 89 PRO A O 1
ATOM 686 N N . LYS A 1 90 ? -1.736 2.328 -8.868 1.00 84.69 90 LYS A N 1
ATOM 687 C CA . LYS A 1 90 ? -2.264 2.507 -7.504 1.00 84.69 90 LYS A CA 1
ATOM 688 C C . LYS A 1 90 ? -2.632 3.960 -7.191 1.00 84.69 90 LYS A C 1
ATOM 690 O O . LYS A 1 90 ? -3.280 4.214 -6.180 1.00 84.69 90 LYS A O 1
ATOM 695 N N . ARG A 1 91 ? -2.171 4.909 -8.008 1.00 87.31 91 ARG A N 1
ATOM 696 C CA . ARG A 1 91 ? -2.404 6.352 -7.882 1.00 87.31 91 ARG A CA 1
ATOM 697 C C . ARG A 1 91 ? -3.170 6.926 -9.078 1.00 87.31 91 ARG A C 1
ATOM 699 O O . ARG A 1 91 ? -3.175 8.146 -9.238 1.00 87.31 91 ARG A O 1
ATOM 706 N N . ALA A 1 92 ? -3.794 6.073 -9.892 1.00 87.94 92 ALA A N 1
ATOM 707 C CA . ALA A 1 92 ? -4.584 6.495 -11.043 1.00 87.94 92 ALA A CA 1
ATOM 708 C C . ALA A 1 92 ? -5.646 7.538 -10.648 1.00 87.94 92 ALA A C 1
ATOM 710 O O . ALA A 1 92 ? -6.322 7.372 -9.628 1.00 87.94 92 ALA A O 1
ATOM 711 N N . GLY A 1 93 ? -5.764 8.619 -11.427 1.00 86.19 93 GLY A N 1
ATOM 712 C CA . GLY A 1 93 ? -6.685 9.728 -11.151 1.00 86.19 93 GLY A CA 1
ATOM 713 C C . GLY A 1 93 ? -6.219 10.720 -10.077 1.00 86.19 93 GLY A C 1
ATOM 714 O O . GLY A 1 93 ? -6.997 11.573 -9.659 1.00 86.19 93 GLY A O 1
ATOM 715 N N . THR A 1 94 ? -4.969 10.628 -9.611 1.00 90.31 94 THR A N 1
ATOM 716 C CA . THR A 1 94 ? -4.364 11.619 -8.702 1.00 90.31 94 THR A CA 1
ATOM 717 C C . THR A 1 94 ? -3.246 12.390 -9.402 1.00 90.31 94 THR A C 1
ATOM 719 O O . THR A 1 94 ? -2.663 11.906 -10.366 1.00 90.31 94 THR A O 1
ATOM 722 N N . GLU A 1 95 ? -2.836 13.537 -8.855 1.00 86.88 95 GLU A N 1
ATOM 723 C CA . GLU A 1 95 ? -1.684 14.318 -9.357 1.00 86.88 95 GLU A CA 1
ATOM 724 C C . GLU A 1 95 ? -0.356 13.532 -9.388 1.00 86.88 95 GLU A C 1
ATOM 726 O O . GLU A 1 95 ? 0.614 13.955 -10.009 1.00 86.88 95 GLU A O 1
ATOM 731 N N . ARG A 1 96 ? -0.291 12.386 -8.696 1.00 86.62 96 ARG A N 1
ATOM 732 C CA . ARG A 1 96 ? 0.885 11.505 -8.611 1.00 86.62 96 ARG A CA 1
ATOM 733 C C . ARG A 1 96 ? 0.666 10.170 -9.323 1.00 86.62 96 ARG A C 1
ATOM 735 O O . ARG A 1 96 ? 1.298 9.173 -8.965 1.00 86.62 96 ARG A O 1
ATOM 742 N N . GLU A 1 97 ? -0.258 10.138 -10.278 1.00 91.81 97 GLU A N 1
ATOM 743 C CA . GLU A 1 97 ? -0.480 9.010 -11.185 1.00 91.81 97 GLU A CA 1
ATOM 744 C C . GLU A 1 97 ? 0.785 8.679 -11.988 1.00 91.81 97 GLU A C 1
ATOM 746 O O . GLU A 1 97 ? 1.147 7.511 -12.142 1.00 91.81 97 GLU A O 1
ATOM 751 N N . TRP A 1 98 ? 1.510 9.716 -12.402 1.00 92.88 98 TRP A N 1
ATOM 752 C CA . TRP A 1 98 ? 2.831 9.609 -13.002 1.00 92.88 98 TRP A CA 1
ATOM 753 C C . TRP A 1 98 ? 3.890 10.069 -12.007 1.00 92.88 98 TRP A C 1
ATOM 755 O O . TRP A 1 98 ? 3.766 11.120 -11.379 1.00 92.88 98 TRP A O 1
ATOM 765 N N . GLY A 1 99 ? 4.938 9.265 -11.850 1.00 90.56 99 GLY A N 1
ATOM 766 C CA . GLY A 1 99 ? 6.075 9.581 -10.996 1.00 90.56 99 GLY A CA 1
ATOM 767 C C . GLY A 1 99 ? 7.376 9.508 -11.775 1.00 90.56 99 GLY A C 1
ATOM 768 O O . GLY A 1 99 ? 7.500 8.726 -12.716 1.00 90.56 99 GLY A O 1
ATOM 769 N N . SER A 1 100 ? 8.369 10.284 -11.352 1.00 92.50 100 SER A N 1
ATOM 770 C CA . SER A 1 100 ? 9.719 10.173 -11.892 1.00 92.50 100 SER A CA 1
ATOM 771 C C . SER A 1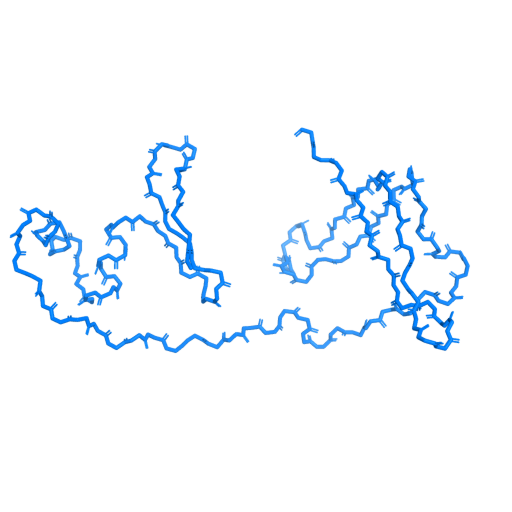 100 ? 10.749 10.137 -10.777 1.00 92.50 100 SER A C 1
ATOM 773 O O . SER A 1 100 ? 10.623 10.858 -9.790 1.00 92.50 100 SER A O 1
ATOM 775 N N . PHE A 1 101 ? 11.799 9.345 -10.963 1.00 93.44 101 PHE A N 1
ATOM 776 C CA . PHE A 1 101 ? 12.954 9.315 -10.068 1.00 93.44 101 PHE A CA 1
ATOM 777 C C . PHE A 1 101 ? 14.213 8.904 -10.833 1.00 93.44 101 PHE A C 1
ATOM 779 O O . PHE A 1 101 ? 14.144 8.490 -11.991 1.00 93.44 101 PHE A O 1
ATOM 786 N N . VAL A 1 102 ? 15.371 9.048 -10.191 1.00 94.81 102 VAL A N 1
ATOM 787 C CA . VAL A 1 102 ? 16.652 8.558 -10.707 1.00 94.81 102 VAL A CA 1
ATOM 788 C C . VAL A 1 102 ? 16.972 7.242 -9.989 1.00 94.81 102 VAL A C 1
ATOM 790 O O . VAL A 1 102 ? 17.131 7.262 -8.766 1.00 94.81 102 VAL A O 1
ATOM 793 N N . PRO A 1 103 ? 17.017 6.096 -10.692 1.00 95.31 103 PRO A N 1
ATOM 794 C CA . PRO A 1 103 ? 17.337 4.822 -10.075 1.00 95.31 103 PRO A CA 1
ATOM 795 C C . PRO A 1 103 ? 18.835 4.752 -9.770 1.00 95.31 103 PRO A C 1
ATOM 797 O O . PRO A 1 103 ? 19.659 5.021 -10.646 1.00 95.31 103 PRO A O 1
ATOM 800 N N . SER A 1 104 ? 19.200 4.355 -8.553 1.00 96.19 104 SER A N 1
ATOM 801 C CA . SER A 1 104 ? 20.604 4.130 -8.185 1.00 96.19 104 SER A CA 1
ATOM 802 C C . SER A 1 104 ? 21.136 2.802 -8.717 1.00 96.19 104 SER A C 1
ATOM 804 O O . SER A 1 104 ? 22.325 2.672 -8.993 1.00 96.19 104 SER A O 1
ATOM 806 N N . MET A 1 105 ? 20.251 1.822 -8.914 1.00 96.19 105 MET A N 1
ATOM 807 C CA . MET A 1 105 ? 20.566 0.530 -9.524 1.00 96.19 105 MET A CA 1
ATOM 808 C C . MET A 1 105 ? 19.428 0.083 -10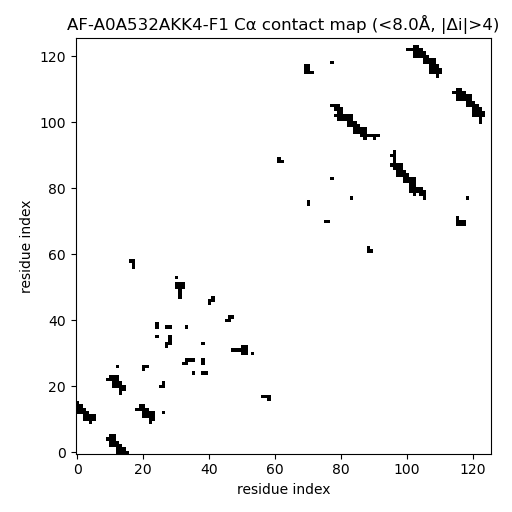.439 1.00 96.19 105 MET A C 1
ATOM 810 O O . MET A 1 105 ? 18.254 0.358 -10.169 1.00 96.19 105 MET A O 1
ATOM 814 N N . VAL A 1 106 ? 19.786 -0.639 -11.500 1.00 95.25 106 VAL A N 1
ATOM 815 C CA . VAL A 1 106 ? 18.855 -1.209 -12.476 1.00 95.25 106 VAL A CA 1
ATOM 816 C C . VAL A 1 106 ? 19.231 -2.664 -12.718 1.00 95.25 106 VAL A C 1
ATOM 818 O O . VAL A 1 106 ? 20.360 -2.953 -13.106 1.00 95.25 106 VAL A O 1
ATOM 821 N N . PHE A 1 107 ? 18.279 -3.571 -12.510 1.00 94.19 107 PHE A N 1
ATOM 822 C CA . PHE A 1 107 ? 18.467 -5.008 -12.689 1.00 94.19 107 PHE A CA 1
ATOM 823 C C . PHE A 1 107 ? 17.515 -5.524 -13.775 1.00 94.19 107 PHE A C 1
ATOM 825 O O . PHE A 1 107 ? 16.306 -5.571 -13.532 1.00 94.19 107 PHE A O 1
ATOM 832 N N . PRO A 1 108 ? 18.012 -5.890 -14.968 1.00 91.50 108 PRO A N 1
ATOM 833 C CA . PRO A 1 108 ? 17.185 -6.508 -15.997 1.00 91.50 108 PRO A CA 1
ATOM 834 C C . PRO A 1 108 ? 16.846 -7.955 -15.618 1.00 91.50 108 PRO A C 1
ATOM 836 O O . PRO A 1 108 ? 17.712 -8.712 -15.184 1.00 91.50 108 PRO A O 1
ATOM 839 N N . TYR A 1 109 ? 15.587 -8.340 -15.802 1.00 90.50 109 TYR A N 1
ATOM 840 C CA . TYR A 1 109 ? 15.103 -9.706 -15.612 1.00 90.50 109 TYR A CA 1
ATOM 841 C C . TYR A 1 109 ? 14.706 -10.294 -16.954 1.00 90.50 109 TYR A C 1
ATOM 843 O O . TYR A 1 109 ? 13.954 -9.675 -17.702 1.00 90.50 109 TYR A O 1
ATOM 851 N N . TYR A 1 110 ? 15.174 -11.504 -17.240 1.00 88.69 110 TYR A N 1
ATOM 852 C CA . TYR A 1 110 ? 14.937 -12.192 -18.504 1.00 88.69 110 TYR A CA 1
ATOM 853 C C . TYR A 1 110 ? 14.067 -13.429 -18.293 1.00 88.69 110 TYR A C 1
ATOM 855 O O . TYR A 1 110 ? 14.088 -14.059 -17.234 1.00 88.69 110 TYR A O 1
ATOM 863 N N . ARG A 1 111 ? 13.300 -13.788 -19.320 1.00 87.75 111 ARG A N 1
ATOM 864 C CA . ARG A 1 111 ? 12.646 -15.096 -19.409 1.00 87.75 111 ARG A CA 1
ATOM 865 C C . ARG A 1 111 ? 13.696 -16.184 -19.644 1.00 87.75 111 ARG A C 1
ATOM 867 O O . ARG A 1 111 ? 14.803 -15.899 -20.093 1.00 87.75 111 ARG A O 1
ATOM 874 N N . ALA A 1 112 ? 13.310 -17.445 -19.451 1.00 91.12 112 ALA A N 1
ATOM 875 C CA . ALA A 1 112 ? 14.151 -18.596 -19.799 1.00 91.12 112 ALA A CA 1
ATOM 876 C C . ALA A 1 112 ? 14.579 -18.609 -21.283 1.00 91.12 112 ALA A C 1
ATOM 878 O O . ALA A 1 112 ? 15.616 -19.163 -21.622 1.00 91.12 112 ALA A O 1
ATOM 879 N N . THR A 1 113 ? 13.805 -17.959 -22.158 1.00 88.44 113 THR A N 1
ATOM 880 C CA . THR A 1 113 ? 14.101 -17.784 -23.589 1.00 88.44 113 THR A CA 1
ATOM 881 C C . THR A 1 113 ? 15.165 -16.718 -23.881 1.00 88.44 113 THR A C 1
ATOM 883 O O . THR A 1 113 ? 15.511 -16.521 -25.039 1.00 88.44 113 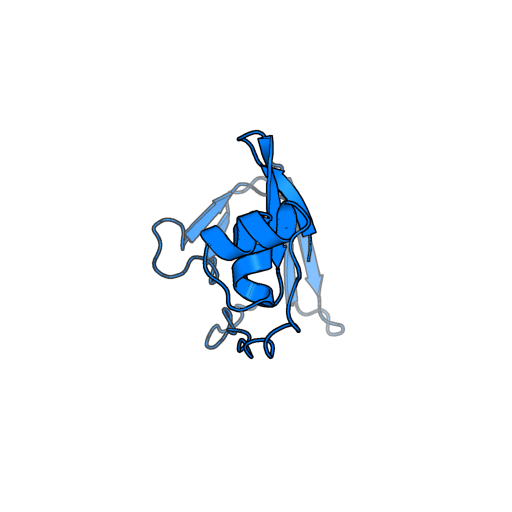THR A O 1
ATOM 886 N N . GLY A 1 114 ? 15.646 -15.982 -22.872 1.00 84.31 114 GLY A N 1
ATOM 887 C CA . GLY A 1 114 ? 16.565 -14.850 -23.039 1.00 84.31 114 GLY A CA 1
ATOM 888 C C . GLY A 1 114 ? 15.885 -13.517 -23.378 1.00 84.31 114 GLY A C 1
ATOM 889 O O . GLY A 1 114 ? 16.552 -12.490 -23.434 1.00 84.31 114 GLY A O 1
ATOM 890 N N . THR A 1 115 ? 14.560 -13.491 -23.558 1.00 85.25 115 THR A N 1
ATOM 891 C CA . THR A 1 115 ? 13.798 -12.255 -23.811 1.00 85.25 115 THR A CA 1
ATOM 892 C C . THR A 1 115 ? 13.682 -11.416 -22.538 1.00 85.25 115 THR A C 1
ATOM 894 O O . THR A 1 115 ? 13.354 -11.951 -21.475 1.00 85.25 115 THR A O 1
ATOM 897 N N . LEU A 1 116 ? 13.912 -10.104 -22.632 1.00 85.69 116 LEU A N 1
ATOM 898 C CA . LEU A 1 116 ? 13.801 -9.185 -21.498 1.00 85.69 116 LEU A CA 1
ATOM 899 C C . LEU A 1 116 ? 12.344 -9.116 -21.004 1.00 85.69 116 LEU A C 1
ATOM 901 O O . LEU A 1 116 ? 11.434 -8.739 -21.736 1.00 85.69 116 LEU A O 1
ATOM 905 N N . LEU A 1 117 ? 12.123 -9.513 -19.751 1.00 86.12 117 LEU A N 1
ATOM 906 C CA . LEU A 1 117 ? 10.819 -9.506 -19.086 1.00 86.12 117 LEU A CA 1
ATOM 907 C C . LEU A 1 117 ? 10.504 -8.135 -18.480 1.00 86.12 117 LEU A C 1
ATOM 909 O O . LEU A 1 117 ? 9.352 -7.712 -18.481 1.00 86.12 117 LEU A O 1
ATOM 913 N N . GLY A 1 118 ? 11.516 -7.462 -17.932 1.00 87.75 118 GLY A 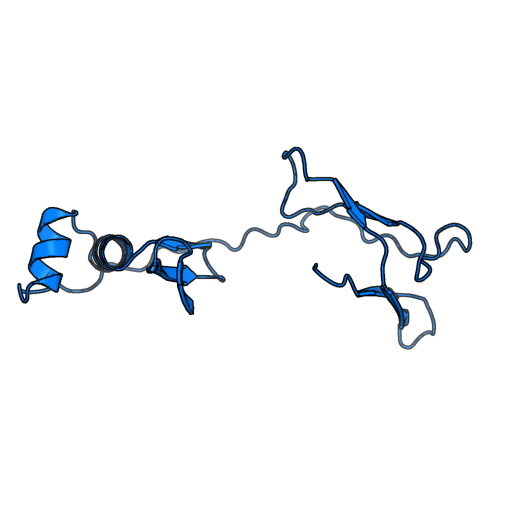N 1
ATOM 914 C CA . GLY A 1 118 ? 11.357 -6.170 -17.276 1.00 87.75 118 GLY A CA 1
ATOM 915 C C . GLY A 1 118 ? 12.560 -5.802 -16.416 1.00 87.75 118 GLY A C 1
ATOM 916 O O . GLY A 1 118 ? 13.622 -6.417 -16.512 1.00 87.75 118 GLY A O 1
ATOM 917 N N . TYR A 1 119 ? 12.382 -4.801 -15.558 1.00 90.69 119 TYR A N 1
ATOM 918 C CA . TYR A 1 119 ? 13.438 -4.270 -14.701 1.00 90.69 119 TYR A CA 1
ATOM 919 C C . TYR A 1 119 ? 13.001 -4.206 -13.241 1.00 90.69 119 TYR A C 1
ATOM 921 O O . TYR A 1 119 ? 11.867 -3.837 -12.937 1.00 90.69 119 TYR A O 1
ATOM 929 N N . VAL A 1 120 ? 13.938 -4.473 -12.334 1.00 92.81 120 VAL A N 1
ATOM 930 C CA . VAL A 1 120 ? 13.842 -4.070 -10.928 1.00 92.81 120 VAL A CA 1
ATOM 931 C C . VAL A 1 120 ? 14.715 -2.836 -10.738 1.00 92.81 120 VAL A C 1
ATOM 933 O O . VAL A 1 120 ? 15.900 -2.843 -11.071 1.00 92.81 120 VAL A O 1
ATOM 936 N N . LEU A 1 121 ? 14.118 -1.763 -10.225 1.00 94.25 121 LEU A N 1
ATOM 937 C CA . LEU A 1 121 ? 14.772 -0.471 -10.039 1.00 94.25 121 LEU A CA 1
ATOM 938 C C . LEU A 1 121 ? 14.930 -0.188 -8.549 1.00 94.25 121 LEU A C 1
ATOM 940 O O . LEU A 1 121 ? 13.982 -0.361 -7.781 1.00 94.25 121 LEU A O 1
ATOM 944 N N . ARG A 1 122 ? 16.104 0.295 -8.143 1.00 94.75 122 ARG A N 1
ATOM 945 C CA . ARG A 1 122 ? 16.329 0.786 -6.782 1.00 94.75 122 ARG A CA 1
ATOM 946 C C . ARG A 1 122 ? 16.180 2.301 -6.745 1.00 94.75 122 ARG A C 1
ATOM 948 O O . ARG A 1 122 ? 16.851 3.003 -7.496 1.00 94.75 122 ARG A O 1
ATOM 955 N N . HIS A 1 123 ? 15.327 2.788 -5.852 1.00 92.38 123 HIS A N 1
ATOM 956 C CA . HIS A 1 123 ? 15.239 4.198 -5.494 1.00 92.38 123 HIS A CA 1
ATOM 957 C C . HIS A 1 123 ? 15.671 4.348 -4.038 1.00 92.38 123 HIS A C 1
ATOM 959 O O . HIS A 1 123 ? 15.006 3.816 -3.149 1.00 92.38 123 HIS A O 1
ATOM 965 N N . ASP A 1 124 ? 16.786 5.033 -3.801 1.00 90.00 124 ASP A N 1
ATOM 966 C CA . ASP A 1 124 ? 17.190 5.371 -2.440 1.00 90.00 124 ASP A CA 1
ATOM 967 C C . ASP A 1 124 ? 16.330 6.537 -1.943 1.00 90.00 124 ASP A C 1
ATOM 969 O O . ASP A 1 124 ? 16.199 7.562 -2.617 1.00 90.00 124 ASP A O 1
ATOM 973 N N . LEU A 1 125 ? 15.696 6.338 -0.788 1.00 83.88 125 LEU A N 1
ATOM 974 C CA . LEU A 1 125 ? 14.922 7.376 -0.122 1.00 83.88 125 LEU A CA 1
ATOM 975 C C . LEU A 1 125 ? 15.882 8.276 0.673 1.00 83.88 125 LEU A C 1
ATOM 977 O O . LEU A 1 125 ? 16.814 7.741 1.280 1.00 83.88 125 LEU A O 1
ATOM 981 N N . PRO A 1 126 ? 15.675 9.604 0.654 1.00 73.31 126 PRO A N 1
ATOM 982 C CA . PRO A 1 126 ? 16.426 10.531 1.494 1.00 73.31 126 PRO A CA 1
ATOM 983 C C . PRO A 1 126 ? 16.144 10.325 2.987 1.00 73.31 126 PRO A C 1
ATOM 985 O O . PRO A 1 126 ? 15.036 9.845 3.332 1.00 73.31 126 PRO A O 1
#